Protein AF-A0A1G2R681-F1 (afdb_monomer_lite)

Foldseek 3Di:
DDQLVVLLVVLQVVDPPVQRADSLLVVVCCVVPVVQCPPVHSDCVSVVVVSSVVSVVDDPVRRVVSVVVVVVVVPPDD

Sequence (78 aa):
MTKKQQFLEAHNKLSPVGMQATTSLLSRFRIEKTALFKDEEWSIEKLRRPFILWLTSLTVEEKKGIESESQLSKKTQR

Organism: NCBI:txid1802452

Radius of gyration: 13.08 Å; chains: 1; bounding box: 31×38×30 Å

Structure (mmCIF, N/CA/C/O backbone):
data_AF-A0A1G2R681-F1
#
_entry.id   AF-A0A1G2R681-F1
#
loop_
_atom_site.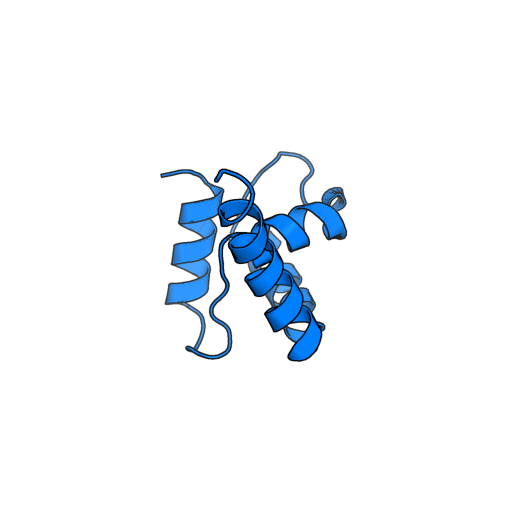group_PDB
_atom_site.id
_atom_site.type_symbol
_atom_site.label_atom_id
_atom_site.label_alt_id
_atom_site.label_comp_id
_atom_site.label_asym_id
_atom_site.label_entity_id
_atom_site.label_seq_id
_atom_site.pdbx_PDB_ins_code
_atom_site.Cartn_x
_atom_site.Cartn_y
_atom_site.Cartn_z
_atom_site.occupancy
_atom_site.B_iso_or_equiv
_atom_site.auth_seq_id
_atom_site.auth_comp_id
_atom_site.auth_asym_id
_atom_site.auth_atom_id
_atom_site.pdbx_PDB_model_num
ATOM 1 N N . MET A 1 1 ? -7.561 4.713 -18.251 1.00 57.84 1 MET A N 1
ATOM 2 C CA . MET A 1 1 ? -7.156 4.075 -16.977 1.00 57.84 1 MET A CA 1
ATOM 3 C C . MET A 1 1 ? -5.707 4.437 -16.698 1.00 57.84 1 MET A C 1
ATOM 5 O O . MET A 1 1 ? -4.887 4.287 -17.594 1.00 57.84 1 MET A O 1
ATOM 9 N N . THR A 1 2 ? -5.378 4.951 -15.514 1.00 80.88 2 THR A N 1
ATOM 10 C CA . THR A 1 2 ? -3.968 5.167 -15.129 1.00 80.88 2 THR A CA 1
ATOM 11 C C . THR A 1 2 ? -3.311 3.831 -14.743 1.00 80.88 2 THR A C 1
ATOM 13 O O . THR A 1 2 ? -4.005 2.936 -14.258 1.00 80.88 2 THR A O 1
ATOM 16 N N . LYS A 1 3 ? -1.983 3.674 -14.905 1.00 83.31 3 LYS A N 1
ATOM 17 C CA . LYS A 1 3 ? -1.260 2.440 -14.498 1.00 83.31 3 LYS A CA 1
ATOM 18 C C . LYS A 1 3 ? -1.509 2.081 -13.021 1.00 83.31 3 LYS A C 1
ATOM 20 O O . LYS A 1 3 ? -1.651 0.916 -12.667 1.00 83.31 3 LYS A O 1
ATOM 25 N N . LYS A 1 4 ? -1.656 3.103 -12.170 1.00 84.75 4 LYS A N 1
ATOM 26 C CA . LYS A 1 4 ? -2.028 2.970 -10.755 1.00 84.75 4 LYS A CA 1
ATOM 27 C C . LYS A 1 4 ? -3.402 2.316 -10.561 1.00 84.75 4 LYS A C 1
ATOM 29 O O . LYS A 1 4 ? -3.544 1.453 -9.702 1.00 84.75 4 LYS A O 1
ATOM 34 N N . GLN A 1 5 ? -4.411 2.723 -11.336 1.00 85.75 5 GLN A N 1
ATOM 35 C CA . GLN A 1 5 ? -5.752 2.128 -11.265 1.00 85.75 5 GLN A CA 1
ATOM 36 C C . GLN A 1 5 ? -5.752 0.680 -11.751 1.00 85.75 5 GLN A C 1
ATOM 38 O O . GLN A 1 5 ? -6.345 -0.166 -11.094 1.00 85.75 5 GLN A O 1
ATOM 43 N N . GLN A 1 6 ? -5.020 0.379 -12.827 1.00 88.12 6 GLN A N 1
ATOM 44 C CA . GLN A 1 6 ? -4.879 -0.999 -13.308 1.00 88.12 6 GLN A CA 1
ATOM 45 C C . GLN A 1 6 ? -4.243 -1.905 -12.249 1.00 88.12 6 GLN A C 1
ATOM 47 O O . GLN A 1 6 ? -4.726 -3.012 -12.015 1.00 88.12 6 GLN A O 1
ATOM 52 N N . PHE A 1 7 ? -3.201 -1.423 -11.561 1.00 89.69 7 PHE A N 1
ATOM 53 C CA . PHE A 1 7 ? -2.614 -2.141 -10.432 1.00 89.69 7 PHE A CA 1
ATOM 54 C C . PHE A 1 7 ? -3.633 -2.349 -9.306 1.00 89.69 7 PHE A C 1
ATOM 56 O O . PHE A 1 7 ? -3.735 -3.449 -8.770 1.00 89.69 7 PHE A O 1
ATOM 63 N N . LEU A 1 8 ? -4.405 -1.314 -8.956 1.00 91.06 8 LEU A N 1
ATOM 64 C CA . LEU A 1 8 ? -5.406 -1.409 -7.897 1.00 91.06 8 LEU A CA 1
ATOM 65 C C . LEU A 1 8 ? -6.465 -2.469 -8.206 1.00 91.06 8 LEU A C 1
ATOM 67 O O . LEU A 1 8 ? -6.755 -3.311 -7.361 1.00 91.06 8 LEU A O 1
ATOM 71 N N . GLU A 1 9 ? -7.023 -2.442 -9.414 1.00 90.69 9 GLU A N 1
ATOM 72 C CA . GLU A 1 9 ? -8.029 -3.409 -9.851 1.00 90.69 9 GLU A CA 1
ATOM 73 C C . GLU A 1 9 ? -7.460 -4.829 -9.879 1.00 90.69 9 GLU A C 1
ATOM 75 O O . GLU A 1 9 ? -8.086 -5.752 -9.358 1.00 90.69 9 GLU A O 1
ATOM 80 N N . ALA A 1 10 ? -6.247 -5.011 -10.411 1.00 90.94 10 ALA A N 1
ATOM 81 C CA . ALA A 1 10 ? -5.584 -6.311 -10.434 1.00 90.94 10 ALA A CA 1
ATOM 82 C C . ALA A 1 10 ? -5.288 -6.837 -9.018 1.00 90.94 10 ALA A C 1
ATOM 84 O O . ALA A 1 10 ? -5.530 -8.011 -8.734 1.00 90.94 10 ALA A O 1
ATOM 85 N N . HIS A 1 11 ? -4.819 -5.977 -8.107 1.00 90.19 11 HIS A N 1
ATOM 86 C CA . HIS A 1 11 ? -4.608 -6.329 -6.701 1.00 90.19 11 HIS A CA 1
ATOM 87 C C . HIS A 1 11 ? -5.926 -6.701 -6.017 1.00 90.19 11 HIS A C 1
ATOM 89 O O . HIS A 1 11 ? -5.998 -7.763 -5.402 1.00 90.19 11 HIS A O 1
ATOM 95 N N . ASN A 1 12 ? -6.972 -5.881 -6.160 1.00 90.88 12 ASN A N 1
ATOM 96 C CA . ASN A 1 12 ? -8.270 -6.091 -5.510 1.00 90.88 12 ASN A CA 1
ATOM 97 C C . ASN A 1 12 ? -9.014 -7.315 -6.050 1.00 90.88 12 ASN A C 1
ATOM 99 O O . ASN A 1 12 ? -9.709 -7.977 -5.283 1.00 90.88 12 ASN A O 1
ATOM 103 N N . LYS A 1 13 ? -8.853 -7.642 -7.338 1.00 90.25 13 LYS A N 1
ATOM 104 C CA . LYS A 1 13 ? -9.418 -8.852 -7.955 1.00 90.25 13 LYS A CA 1
ATOM 105 C C . LYS A 1 13 ? -8.776 -10.130 -7.416 1.00 90.25 13 LYS A C 1
ATOM 107 O O . LYS A 1 13 ? -9.427 -11.166 -7.348 1.00 90.25 13 LYS A O 1
ATOM 112 N N . LEU A 1 14 ? -7.494 -10.063 -7.064 1.00 87.56 14 LEU A N 1
ATOM 113 C CA . LEU A 1 14 ? -6.715 -11.205 -6.586 1.00 87.56 14 LEU A CA 1
ATOM 114 C C . LEU A 1 14 ? -6.595 -11.250 -5.055 1.00 87.56 14 LEU A C 1
ATOM 116 O O . LEU A 1 14 ? -5.904 -12.128 -4.535 1.00 87.56 14 LEU A O 1
ATOM 120 N N . SER A 1 15 ? -7.195 -10.293 -4.348 1.00 86.19 15 SER A N 1
ATOM 121 C CA . SER A 1 15 ? -7.129 -10.174 -2.891 1.00 86.19 15 SER A CA 1
ATOM 122 C C . SER A 1 15 ? -8.503 -10.423 -2.269 1.00 86.19 15 SER A C 1
ATOM 124 O O . SER A 1 15 ? -9.517 -10.022 -2.842 1.00 86.19 15 SER A O 1
ATOM 126 N N . PRO A 1 16 ? -8.563 -11.059 -1.089 1.00 86.06 16 PRO A N 1
ATOM 127 C CA . PRO A 1 16 ? -9.810 -11.195 -0.347 1.00 86.06 16 PRO A CA 1
ATOM 128 C C . PRO A 1 16 ? -10.331 -9.820 0.097 1.00 86.06 16 PRO A C 1
ATOM 130 O O . PRO A 1 16 ? -9.560 -8.868 0.207 1.00 86.06 16 PRO A O 1
ATOM 133 N N . VAL A 1 17 ? -11.629 -9.727 0.405 1.00 80.38 17 VAL A N 1
ATOM 134 C CA . VAL A 1 17 ? -12.324 -8.466 0.745 1.00 80.38 17 VAL A CA 1
ATOM 135 C C . VAL A 1 17 ? -11.593 -7.659 1.832 1.00 80.38 17 VAL A C 1
ATOM 137 O O . VAL A 1 17 ? -11.421 -6.456 1.688 1.00 80.38 17 VAL A O 1
ATOM 140 N N . GLY A 1 18 ? -11.063 -8.314 2.872 1.00 79.19 18 GLY A N 1
ATOM 141 C CA . GLY A 1 18 ? -10.315 -7.650 3.955 1.00 79.19 18 GLY A CA 1
ATOM 142 C C . GLY A 1 18 ?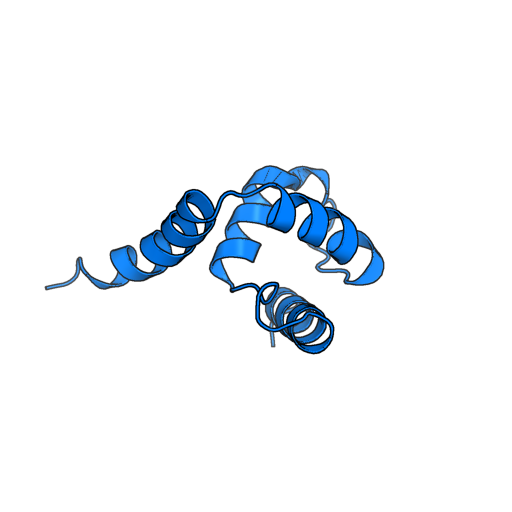 -8.896 -7.169 3.600 1.00 79.19 18 GLY A C 1
ATOM 143 O O . GLY A 1 18 ? -8.240 -6.533 4.421 1.00 79.19 18 GLY A O 1
ATOM 144 N N . MET A 1 19 ? -8.403 -7.480 2.400 1.00 82.50 19 MET A N 1
ATOM 145 C CA . MET A 1 19 ? -7.095 -7.054 1.875 1.00 82.50 19 MET A CA 1
ATOM 146 C C . MET A 1 19 ? -7.224 -6.196 0.613 1.00 82.50 19 MET A C 1
ATOM 148 O O . MET A 1 19 ? -6.219 -5.891 -0.043 1.00 82.50 19 MET A O 1
ATOM 152 N N . GLN A 1 20 ? -8.449 -5.813 0.255 1.00 89.50 20 GLN A N 1
ATOM 153 C CA . GLN A 1 20 ? -8.660 -4.836 -0.795 1.00 89.50 20 GLN A CA 1
ATOM 154 C C . GLN A 1 20 ? -8.093 -3.492 -0.349 1.00 89.50 20 GLN A C 1
ATOM 156 O O . GLN A 1 20 ? -8.206 -3.083 0.805 1.00 89.50 20 GLN A O 1
ATOM 161 N N . ALA A 1 21 ? -7.429 -2.829 -1.283 1.00 88.50 21 ALA A N 1
ATOM 162 C CA . ALA A 1 21 ? -6.832 -1.532 -1.063 1.00 88.50 21 ALA A CA 1
ATOM 163 C C . ALA A 1 21 ? -7.670 -0.437 -1.721 1.00 88.50 21 ALA A C 1
ATOM 165 O O . ALA A 1 21 ? -8.506 -0.680 -2.595 1.00 88.50 21 ALA A O 1
ATOM 166 N N . THR A 1 22 ? -7.389 0.796 -1.321 1.00 89.19 22 THR A N 1
ATOM 167 C CA . THR A 1 22 ? -7.936 2.005 -1.927 1.00 89.19 22 THR A CA 1
ATOM 168 C C . THR A 1 22 ? -6.828 2.811 -2.593 1.00 89.19 22 THR A C 1
ATOM 170 O O . THR A 1 22 ? -5.631 2.635 -2.340 1.00 89.19 22 THR A O 1
ATOM 173 N N . THR A 1 23 ? -7.216 3.743 -3.461 1.00 87.69 23 THR A N 1
ATOM 174 C CA . THR A 1 23 ? -6.283 4.650 -4.145 1.00 87.69 23 THR A CA 1
ATOM 175 C C . THR A 1 23 ? -5.427 5.466 -3.165 1.00 87.69 23 THR A C 1
ATOM 177 O O . THR A 1 23 ? -4.288 5.808 -3.501 1.00 87.69 23 THR A O 1
ATOM 180 N N . SER A 1 24 ? -5.947 5.746 -1.967 1.00 87.75 24 SER A N 1
ATOM 181 C CA . SER A 1 24 ? -5.265 6.472 -0.887 1.00 87.75 24 SER A CA 1
ATOM 182 C C . SER A 1 24 ? -4.136 5.646 -0.274 1.00 87.75 24 SER A C 1
ATOM 184 O O . SER A 1 24 ? -3.014 6.139 -0.174 1.00 87.75 24 SER A O 1
ATOM 186 N N . LEU A 1 25 ? -4.383 4.361 0.010 1.00 89.06 25 LEU A N 1
ATOM 187 C CA . LEU A 1 25 ? -3.350 3.420 0.464 1.00 89.06 25 LEU A CA 1
ATOM 188 C C . LEU A 1 25 ? -2.216 3.292 -0.559 1.00 89.06 25 LEU A C 1
ATOM 190 O O . LEU A 1 25 ? -1.046 3.310 -0.194 1.00 89.06 25 LEU A O 1
ATOM 194 N N . LEU A 1 26 ? -2.543 3.253 -1.853 1.00 88.38 26 LEU A N 1
ATOM 195 C CA . LEU A 1 26 ? -1.537 3.252 -2.920 1.00 88.38 26 LEU A CA 1
ATOM 196 C C . LEU A 1 26 ? -0.729 4.552 -2.975 1.00 88.38 26 LEU A C 1
ATOM 198 O O . LEU A 1 26 ? 0.479 4.510 -3.192 1.00 88.38 26 LEU A O 1
ATOM 202 N N . SER A 1 27 ? -1.375 5.712 -2.803 1.00 87.38 27 SER A N 1
ATOM 203 C CA . SER A 1 27 ? -0.655 6.993 -2.726 1.00 87.38 27 SER A CA 1
ATOM 204 C C . SER A 1 27 ? 0.327 6.991 -1.560 1.00 87.38 27 SER A C 1
ATOM 206 O O . SER A 1 27 ? 1.481 7.374 -1.736 1.00 87.38 27 SER A O 1
ATOM 208 N N . ARG A 1 28 ? -0.118 6.513 -0.395 1.00 89.31 28 ARG A N 1
ATOM 209 C CA . ARG A 1 28 ? 0.705 6.450 0.808 1.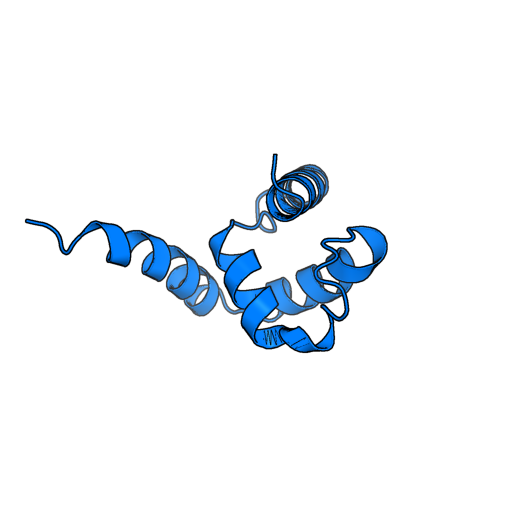00 89.31 28 ARG A CA 1
ATOM 210 C C . ARG A 1 28 ? 1.875 5.484 0.647 1.00 89.31 28 ARG A C 1
ATOM 212 O O . ARG A 1 28 ? 3.014 5.871 0.884 1.00 89.31 28 ARG A O 1
ATOM 219 N N . PHE A 1 29 ? 1.617 4.288 0.126 1.00 89.75 29 PHE A N 1
ATOM 220 C CA . PHE A 1 29 ? 2.657 3.314 -0.193 1.00 89.75 29 PHE A CA 1
ATOM 221 C C . PHE A 1 29 ? 3.713 3.886 -1.142 1.00 89.75 29 PHE A C 1
ATOM 223 O O . PHE A 1 29 ? 4.904 3.676 -0.930 1.00 89.75 29 PHE A O 1
ATOM 230 N N . ARG A 1 30 ? 3.301 4.652 -2.162 1.00 87.19 30 ARG A N 1
ATOM 231 C CA . ARG A 1 30 ? 4.245 5.309 -3.076 1.00 87.19 30 ARG A CA 1
ATOM 232 C C . ARG A 1 30 ? 5.136 6.317 -2.351 1.00 87.19 30 ARG A C 1
ATOM 234 O O . ARG A 1 30 ? 6.315 6.373 -2.668 1.00 87.19 30 ARG A O 1
ATOM 241 N N . ILE A 1 31 ? 4.588 7.092 -1.413 1.00 87.88 31 ILE A N 1
ATOM 242 C CA . ILE A 1 31 ? 5.337 8.088 -0.625 1.00 87.88 31 ILE A CA 1
ATOM 243 C C . ILE A 1 31 ? 6.310 7.406 0.346 1.00 87.88 31 ILE A C 1
ATOM 245 O O . ILE A 1 31 ? 7.451 7.835 0.476 1.00 87.88 31 ILE A O 1
ATOM 249 N N . GLU A 1 32 ? 5.892 6.328 1.005 1.00 88.06 32 GLU A N 1
ATOM 250 C CA . GLU A 1 32 ? 6.739 5.632 1.982 1.00 88.06 32 GLU A CA 1
ATOM 251 C C . GLU A 1 32 ? 7.796 4.738 1.336 1.00 88.06 32 GLU A C 1
ATOM 253 O O . GLU A 1 32 ? 8.893 4.563 1.866 1.00 88.06 32 GLU A O 1
ATOM 258 N N . LYS A 1 33 ? 7.471 4.141 0.190 1.00 85.38 33 LYS A N 1
ATOM 259 C CA . LYS A 1 33 ? 8.337 3.198 -0.517 1.00 85.38 33 LYS A CA 1
ATOM 260 C C . LYS A 1 33 ? 8.802 3.752 -1.858 1.00 85.38 33 LYS A C 1
ATOM 262 O O . LYS A 1 33 ? 8.993 2.972 -2.785 1.00 85.38 33 LYS A O 1
ATOM 267 N N . THR A 1 34 ? 9.035 5.063 -1.962 1.00 83.25 34 THR A N 1
ATOM 268 C CA . THR A 1 34 ? 9.541 5.735 -3.182 1.00 83.25 34 THR A CA 1
ATOM 269 C C . THR A 1 34 ? 10.747 5.025 -3.797 1.00 83.25 34 THR A C 1
ATOM 271 O O . THR A 1 34 ? 10.829 4.910 -5.014 1.00 83.25 34 THR A O 1
ATOM 274 N N . ALA A 1 35 ? 11.632 4.457 -2.971 1.00 83.25 35 ALA A N 1
ATOM 275 C CA . ALA A 1 35 ? 12.796 3.687 -3.412 1.00 83.25 35 ALA A CA 1
ATOM 276 C C . ALA A 1 35 ? 12.460 2.438 -4.259 1.00 83.25 35 ALA A C 1
ATOM 278 O O . ALA A 1 35 ? 13.295 1.989 -5.045 1.00 83.25 35 ALA A O 1
ATOM 279 N N . LEU A 1 36 ? 11.254 1.874 -4.119 1.00 81.31 36 LEU A N 1
ATOM 280 C CA . LEU A 1 36 ? 10.768 0.762 -4.948 1.00 81.31 36 LEU A CA 1
ATOM 281 C C . LEU A 1 36 ? 10.254 1.231 -6.318 1.00 81.31 36 LEU A C 1
ATOM 283 O O . LEU A 1 36 ? 10.107 0.418 -7.227 1.00 81.31 36 LEU A O 1
ATOM 287 N N . PHE A 1 37 ? 9.996 2.530 -6.477 1.00 81.00 37 PHE A N 1
ATOM 288 C CA . PHE A 1 37 ? 9.458 3.145 -7.688 1.00 81.00 37 PHE A CA 1
ATOM 289 C C . PHE A 1 37 ? 10.561 3.905 -8.432 1.00 81.00 37 PHE A C 1
ATOM 291 O O . PHE A 1 37 ? 10.535 5.131 -8.499 1.00 81.00 37 PHE A O 1
ATOM 298 N N . LYS A 1 38 ? 11.536 3.183 -8.997 1.00 70.31 38 LYS A N 1
ATOM 299 C CA . LYS A 1 38 ? 12.616 3.800 -9.791 1.00 70.31 38 LYS A CA 1
ATOM 300 C C . LYS A 1 38 ? 12.130 4.403 -11.119 1.00 70.31 38 LYS A C 1
ATOM 302 O O . LYS A 1 38 ? 12.663 5.422 -11.530 1.00 70.31 38 LYS A O 1
ATOM 307 N N . ASP A 1 39 ? 11.079 3.839 -11.719 1.00 69.12 39 ASP A N 1
ATOM 308 C CA . ASP A 1 39 ? 10.605 4.206 -13.069 1.00 69.12 39 ASP A CA 1
ATOM 309 C C . ASP A 1 39 ? 9.105 4.560 -13.119 1.00 69.12 39 ASP A C 1
ATOM 311 O O . ASP A 1 39 ? 8.448 4.416 -14.149 1.00 69.12 39 ASP A O 1
ATOM 315 N N . GLU A 1 40 ? 8.507 4.925 -11.977 1.00 67.94 40 GLU A N 1
ATOM 316 C CA . GLU A 1 40 ? 7.045 5.113 -11.837 1.00 67.94 40 GLU A CA 1
ATOM 317 C C . GLU A 1 40 ? 6.201 3.899 -12.291 1.00 67.94 40 GLU A C 1
ATOM 319 O O . GLU A 1 40 ? 4.995 3.995 -12.550 1.00 67.94 40 GLU A O 1
ATOM 324 N N . GLU A 1 41 ? 6.830 2.728 -12.385 1.00 77.19 41 GLU A N 1
ATOM 325 C CA . GLU A 1 41 ? 6.220 1.532 -12.938 1.00 77.19 41 GLU A CA 1
ATOM 326 C C . GLU A 1 41 ? 5.353 0.836 -11.882 1.00 77.19 41 GLU A C 1
ATOM 328 O O . GLU A 1 41 ? 5.848 0.195 -10.958 1.00 77.19 41 GLU A O 1
ATOM 333 N N . TRP A 1 42 ? 4.030 0.932 -12.038 1.00 82.94 42 TRP A N 1
ATOM 334 C CA . TRP A 1 42 ? 3.044 0.204 -11.232 1.00 82.94 42 TRP A CA 1
ATOM 335 C C . TRP A 1 42 ? 2.950 -1.282 -11.629 1.00 82.94 42 TRP A C 1
ATOM 337 O O . TRP A 1 42 ? 1.893 -1.772 -12.023 1.00 82.94 42 TRP A O 1
ATOM 347 N N . SER A 1 43 ? 4.069 -2.002 -11.548 1.00 83.50 43 SER A N 1
ATOM 348 C CA . SER A 1 43 ? 4.163 -3.419 -11.918 1.00 83.50 43 SER A CA 1
ATOM 349 C C . SER A 1 43 ? 3.583 -4.332 -10.838 1.00 83.50 43 SER A C 1
ATOM 351 O O . SER A 1 43 ? 4.085 -4.364 -9.714 1.00 83.50 43 SER A O 1
ATOM 353 N N . ILE A 1 44 ? 2.571 -5.137 -11.186 1.00 83.56 44 ILE A N 1
ATOM 354 C CA . ILE A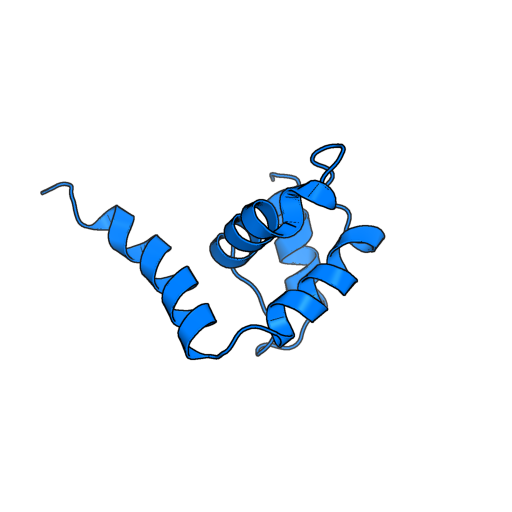 1 44 ? 1.962 -6.119 -10.270 1.00 83.56 44 ILE A CA 1
ATOM 355 C C . ILE A 1 44 ? 2.997 -7.121 -9.759 1.00 83.56 44 ILE A C 1
ATOM 357 O O . ILE A 1 44 ? 3.072 -7.365 -8.559 1.00 83.56 44 ILE A O 1
ATOM 361 N N . GLU A 1 45 ? 3.839 -7.657 -10.635 1.00 84.50 45 GLU A N 1
ATOM 362 C CA . GLU A 1 45 ? 4.800 -8.702 -10.267 1.00 84.50 45 GLU A CA 1
ATOM 363 C C . GLU A 1 45 ? 5.853 -8.211 -9.263 1.00 84.50 45 GLU A C 1
ATOM 365 O O . GLU A 1 45 ? 6.230 -8.939 -8.345 1.00 84.50 45 GLU A O 1
ATOM 370 N N . LYS A 1 46 ? 6.274 -6.947 -9.392 1.00 84.25 46 LYS A N 1
ATOM 371 C CA . LYS A 1 46 ? 7.310 -6.336 -8.547 1.00 84.25 46 LYS A CA 1
ATOM 372 C C . LYS A 1 46 ? 6.739 -5.727 -7.269 1.00 84.25 46 LYS A C 1
ATOM 374 O O . LYS A 1 46 ? 7.326 -5.875 -6.201 1.00 84.25 46 LYS A O 1
ATOM 379 N N . LEU A 1 47 ? 5.597 -5.042 -7.364 1.00 87.69 47 LEU A N 1
ATOM 380 C CA . LEU A 1 47 ? 5.065 -4.234 -6.266 1.00 87.69 47 LEU A CA 1
ATOM 381 C C . LEU A 1 47 ? 4.023 -4.954 -5.423 1.00 87.69 47 LEU A C 1
ATOM 383 O O . LEU A 1 47 ? 3.851 -4.590 -4.265 1.00 87.69 47 LEU A O 1
ATOM 387 N N . ARG A 1 48 ? 3.336 -5.981 -5.936 1.00 87.56 48 ARG A N 1
ATOM 388 C CA . ARG A 1 48 ? 2.237 -6.609 -5.187 1.00 87.56 48 ARG A CA 1
ATOM 389 C C . ARG A 1 48 ? 2.701 -7.231 -3.875 1.00 87.56 48 ARG A C 1
ATOM 391 O O . ARG A 1 48 ? 2.056 -7.034 -2.855 1.00 87.56 48 ARG A O 1
ATOM 398 N N . ARG A 1 49 ? 3.824 -7.953 -3.878 1.00 89.44 49 ARG A N 1
ATOM 399 C CA . ARG A 1 49 ? 4.391 -8.553 -2.657 1.00 89.44 49 ARG A CA 1
ATOM 400 C C . ARG A 1 49 ? 4.795 -7.500 -1.615 1.00 89.44 49 ARG A C 1
ATOM 402 O O . ARG A 1 49 ? 4.290 -7.587 -0.498 1.00 89.44 49 ARG A O 1
ATOM 409 N N . PRO A 1 50 ? 5.637 -6.498 -1.938 1.00 89.75 50 PRO A N 1
ATOM 410 C CA . PRO A 1 50 ? 5.982 -5.461 -0.968 1.00 89.75 50 PRO A CA 1
ATOM 411 C C . PRO A 1 50 ? 4.773 -4.607 -0.567 1.00 89.75 50 PRO A C 1
ATOM 413 O O . PRO A 1 50 ? 4.713 -4.156 0.573 1.00 89.75 50 PRO A O 1
ATOM 416 N N . PHE A 1 51 ? 3.790 -4.430 -1.455 1.00 89.44 51 PHE A N 1
ATOM 417 C CA . PHE A 1 51 ? 2.541 -3.747 -1.133 1.00 89.44 51 PHE A CA 1
ATOM 418 C C . PHE A 1 51 ? 1.698 -4.529 -0.126 1.00 89.44 51 PHE A C 1
ATOM 420 O O . PHE A 1 51 ? 1.256 -3.945 0.854 1.00 89.44 51 PHE A O 1
ATOM 427 N N . ILE A 1 52 ? 1.519 -5.842 -0.316 1.00 89.31 52 ILE A N 1
ATOM 428 C CA . ILE A 1 52 ? 0.823 -6.700 0.653 1.00 89.31 52 ILE A CA 1
ATOM 429 C C . ILE A 1 52 ? 1.554 -6.675 1.992 1.00 89.31 52 ILE A C 1
ATOM 431 O O . ILE A 1 52 ? 0.904 -6.467 3.007 1.00 89.31 52 ILE A O 1
ATOM 435 N N . LEU A 1 53 ? 2.883 -6.820 1.996 1.00 90.06 53 LEU A N 1
ATOM 436 C CA . LEU A 1 53 ? 3.681 -6.788 3.224 1.00 90.06 53 LEU A CA 1
ATOM 437 C C . LEU A 1 53 ? 3.495 -5.467 3.986 1.00 90.06 53 LEU A C 1
ATOM 439 O O . LEU A 1 53 ? 3.270 -5.473 5.195 1.00 90.06 53 LEU A O 1
ATOM 443 N N . TRP A 1 54 ? 3.539 -4.340 3.274 1.00 91.50 54 TRP A N 1
ATOM 444 C CA . TRP A 1 54 ? 3.264 -3.026 3.851 1.00 91.50 54 TRP A CA 1
ATOM 445 C C . TRP A 1 54 ? 1.817 -2.923 4.352 1.00 91.50 54 TRP A C 1
ATOM 447 O O . TRP A 1 54 ? 1.587 -2.527 5.488 1.00 91.50 54 TRP A O 1
ATOM 457 N N . LEU A 1 55 ? 0.841 -3.380 3.565 1.00 88.25 55 LEU A N 1
ATOM 458 C CA . LEU A 1 55 ? -0.576 -3.360 3.930 1.00 88.25 55 LEU A CA 1
ATOM 459 C C . LEU A 1 55 ? -0.878 -4.233 5.157 1.00 88.25 55 LEU A C 1
ATOM 461 O O . LEU A 1 55 ? -1.764 -3.899 5.942 1.00 88.25 55 LEU A O 1
ATOM 465 N N . THR A 1 56 ? -0.174 -5.351 5.333 1.00 88.88 56 THR A N 1
ATOM 466 C CA . THR A 1 56 ? -0.279 -6.205 6.527 1.00 88.88 56 THR A CA 1
ATOM 467 C C . THR A 1 56 ? 0.480 -5.645 7.724 1.00 88.88 56 THR A C 1
ATOM 469 O O . THR A 1 56 ? 0.149 -5.995 8.849 1.00 88.88 56 THR A O 1
ATOM 472 N N . SER A 1 57 ? 1.470 -4.780 7.492 1.00 89.25 57 SER A N 1
ATOM 473 C CA . SER A 1 57 ? 2.206 -4.091 8.555 1.00 89.25 57 SER A CA 1
ATOM 474 C C . SER A 1 57 ? 1.412 -2.939 9.171 1.00 89.25 57 SER A C 1
ATOM 476 O O . SER A 1 57 ? 1.722 -2.542 10.288 1.00 89.25 57 SER A O 1
ATOM 478 N N . LEU A 1 58 ? 0.425 -2.391 8.455 1.00 86.00 58 LEU A N 1
ATOM 479 C CA . LEU A 1 58 ? -0.421 -1.312 8.960 1.00 86.00 58 LEU A CA 1
ATOM 480 C C . LEU A 1 58 ? -1.474 -1.834 9.934 1.00 86.00 58 LEU A C 1
ATOM 482 O O . LEU A 1 58 ? -2.204 -2.791 9.638 1.00 86.00 58 LEU A O 1
ATOM 486 N N . THR A 1 59 ? -1.624 -1.125 11.047 1.00 84.81 59 THR A N 1
ATOM 487 C CA . THR A 1 59 ? -2.726 -1.335 11.988 1.00 84.81 59 THR A CA 1
ATOM 488 C C . THR A 1 59 ? -4.067 -0.891 11.389 1.00 84.81 59 THR A C 1
ATOM 490 O O . THR A 1 59 ? -4.138 -0.133 10.416 1.00 84.81 59 THR A O 1
ATOM 493 N N . VAL A 1 60 ? -5.173 -1.369 11.968 1.00 81.25 60 VAL A N 1
ATOM 494 C CA . VAL A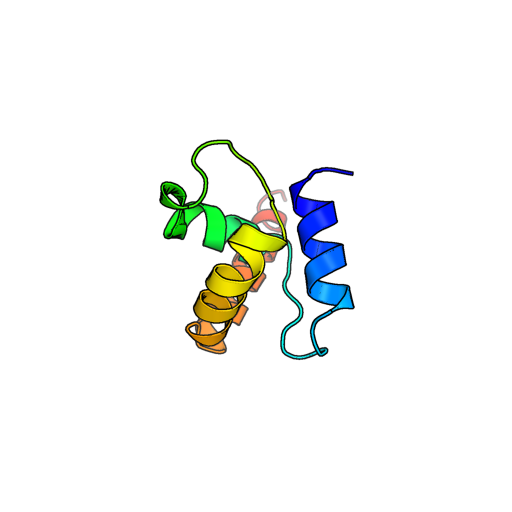 1 60 ? -6.532 -0.979 11.544 1.00 81.25 60 VAL A CA 1
ATOM 495 C C . VAL A 1 60 ? -6.736 0.535 11.673 1.00 81.25 60 VAL A C 1
ATOM 497 O O . VAL A 1 60 ? -7.381 1.145 10.821 1.00 81.25 60 VAL A O 1
ATOM 500 N N . GLU A 1 61 ? -6.153 1.148 12.703 1.00 81.31 61 GLU A N 1
ATOM 501 C CA . GLU A 1 61 ? -6.229 2.589 12.949 1.00 81.31 61 GLU A CA 1
ATOM 502 C C . GLU A 1 61 ? -5.479 3.393 11.886 1.00 81.31 61 GLU A C 1
ATOM 504 O O . GLU A 1 61 ? -6.028 4.357 11.353 1.00 81.31 61 GLU A O 1
ATOM 509 N N . GLU A 1 62 ? -4.277 2.960 11.500 1.00 84.06 62 GLU A N 1
ATOM 510 C CA . GLU A 1 62 ? -3.506 3.605 10.432 1.00 84.06 62 GLU A CA 1
ATOM 511 C C . GLU A 1 62 ? -4.209 3.504 9.078 1.00 84.06 62 GLU A C 1
ATOM 513 O O . GLU A 1 62 ? -4.310 4.499 8.357 1.00 84.06 62 GLU A O 1
ATOM 518 N N . LYS A 1 63 ? -4.764 2.329 8.746 1.00 81.81 63 LYS A N 1
ATOM 519 C CA . LYS A 1 63 ? -5.564 2.151 7.521 1.00 81.81 63 LYS A CA 1
ATOM 520 C C . LYS A 1 63 ? -6.738 3.121 7.496 1.00 81.81 63 LYS A C 1
ATOM 522 O O . LYS A 1 63 ? -6.906 3.857 6.524 1.00 81.81 63 LYS A O 1
ATOM 527 N N . LYS A 1 64 ? -7.487 3.184 8.600 1.00 81.50 64 LYS A N 1
ATOM 528 C CA . LYS A 1 64 ? -8.624 4.093 8.741 1.00 81.50 64 LYS A CA 1
ATOM 529 C C . LYS A 1 64 ? -8.187 5.555 8.638 1.00 81.50 64 LYS A C 1
ATOM 531 O O . LYS A 1 64 ? -8.878 6.331 7.983 1.00 81.50 64 LYS A O 1
ATOM 536 N N . GLY A 1 65 ? -7.048 5.936 9.218 1.00 83.06 65 GLY A N 1
ATOM 537 C CA . GLY A 1 65 ? -6.480 7.285 9.113 1.00 83.06 65 GLY A CA 1
ATOM 538 C C . GLY A 1 65 ? -6.198 7.693 7.665 1.0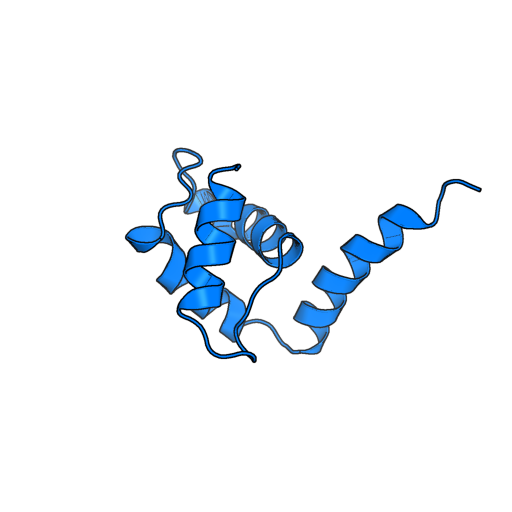0 83.06 65 GLY A C 1
ATOM 539 O O . GLY A 1 65 ? -6.683 8.731 7.213 1.00 83.06 65 GLY A O 1
ATOM 540 N N . ILE A 1 66 ? -5.527 6.825 6.903 1.00 82.94 66 ILE A N 1
ATOM 541 C CA . ILE A 1 66 ? -5.179 7.062 5.489 1.00 82.94 66 ILE A CA 1
ATOM 542 C C . ILE A 1 66 ? -6.436 7.170 4.607 1.00 82.94 66 ILE A C 1
ATOM 544 O O . ILE A 1 66 ? -6.491 7.962 3.660 1.00 82.94 66 ILE A O 1
ATOM 548 N N . GLU A 1 67 ? -7.473 6.387 4.904 1.00 75.62 67 GLU A N 1
ATOM 549 C CA . GLU A 1 67 ? -8.758 6.463 4.200 1.00 75.62 67 GLU A CA 1
ATOM 550 C C . GLU A 1 67 ? -9.560 7.719 4.577 1.00 75.62 67 GLU A C 1
ATOM 552 O O . GLU A 1 67 ? -10.237 8.307 3.727 1.00 75.62 67 GLU A O 1
ATOM 557 N N . SER A 1 68 ? -9.434 8.171 5.827 1.00 71.75 68 SER A N 1
ATOM 558 C CA . SER A 1 68 ? -10.111 9.360 6.361 1.00 71.75 68 SER A CA 1
ATOM 559 C C . SER A 1 68 ? -9.503 10.667 5.846 1.00 71.75 68 SER A C 1
ATOM 561 O O . SER A 1 68 ? -10.246 11.607 5.556 1.00 71.75 68 SER A O 1
ATOM 563 N N . GLU A 1 69 ? -8.180 10.733 5.660 1.00 61.28 69 GLU A N 1
ATOM 564 C CA . GLU A 1 69 ? -7.502 11.903 5.073 1.00 61.28 69 GLU A CA 1
ATOM 565 C C . GLU A 1 69 ? -8.040 12.230 3.672 1.00 61.28 69 GLU A C 1
ATOM 567 O O . GLU A 1 69 ? -8.252 13.393 3.332 1.00 61.28 69 GLU A O 1
ATOM 572 N N . SER A 1 70 ? -8.387 11.206 2.886 1.00 54.53 70 SER A N 1
ATOM 573 C CA . SER A 1 70 ? -8.985 11.396 1.560 1.00 54.53 70 SER A CA 1
ATOM 574 C C . SER A 1 70 ? -10.419 11.948 1.594 1.00 54.53 70 SER A C 1
ATOM 576 O O . SER A 1 70 ? -10.903 12.425 0.564 1.00 54.53 70 SER A O 1
ATOM 578 N N . GLN A 1 71 ? -11.111 11.871 2.737 1.00 51.72 71 GLN A N 1
ATOM 579 C CA . GLN A 1 71 ? -12.442 12.455 2.949 1.00 51.72 71 GLN A CA 1
ATOM 580 C C . GLN A 1 71 ? -12.361 13.885 3.507 1.00 51.72 71 GLN A C 1
ATOM 582 O O . GLN A 1 71 ? -13.266 14.686 3.268 1.00 51.72 71 GLN A O 1
ATOM 587 N N . LEU A 1 72 ? -11.274 14.239 4.205 1.00 48.72 72 LEU A N 1
ATOM 588 C CA . LEU A 1 72 ? -11.105 15.565 4.804 1.00 48.72 72 LEU A CA 1
ATOM 589 C C . LEU A 1 72 ? -10.846 16.653 3.747 1.00 48.72 72 LEU A C 1
ATOM 591 O O . LEU A 1 72 ? -11.375 17.758 3.860 1.00 48.72 72 LEU A O 1
ATOM 595 N N . SER A 1 73 ? -10.155 16.324 2.650 1.00 49.44 73 SER A N 1
ATOM 596 C CA . SER A 1 73 ? -9.906 17.266 1.543 1.00 49.44 73 SER A CA 1
ATOM 597 C C . SER A 1 73 ? -11.164 17.681 0.762 1.00 49.44 73 SER A C 1
ATOM 599 O O . SER A 1 73 ? -11.084 18.576 -0.072 1.00 49.44 73 SER A O 1
ATOM 601 N N . LYS A 1 74 ? -12.332 17.067 1.013 1.00 50.06 74 LYS A N 1
ATOM 602 C CA . LYS A 1 74 ? -13.611 17.458 0.386 1.00 50.06 74 LYS A CA 1
ATOM 603 C C . LYS A 1 74 ? -14.433 18.458 1.212 1.00 50.06 74 LYS A C 1
ATOM 605 O O . LYS A 1 74 ? -15.500 18.857 0.757 1.00 50.06 74 LYS A O 1
ATOM 610 N N . LYS A 1 75 ? -13.987 18.850 2.415 1.00 41.84 75 LYS A N 1
ATOM 611 C CA . LYS A 1 75 ? -14.803 19.641 3.359 1.00 41.84 75 LYS A CA 1
ATOM 612 C C . LYS A 1 75 ? -14.413 21.116 3.536 1.00 41.84 75 LYS A C 1
ATOM 614 O O . LYS A 1 75 ? -15.130 21.811 4.245 1.00 41.84 75 LYS A O 1
ATOM 619 N N . THR A 1 76 ? -13.377 21.619 2.860 1.00 44.44 76 THR A N 1
ATOM 620 C CA . THR A 1 76 ? -12.901 23.016 3.024 1.00 44.44 76 THR A CA 1
ATOM 621 C C . THR A 1 76 ? -13.175 23.903 1.804 1.00 44.44 76 THR A C 1
ATOM 623 O O . THR A 1 76 ? -12.375 24.756 1.444 1.00 44.44 76 THR A O 1
ATOM 626 N N . GLN A 1 77 ? -14.326 23.732 1.158 1.00 45.69 77 GLN A N 1
ATOM 627 C CA . GLN A 1 77 ? -14.859 24.769 0.273 1.00 45.69 77 GLN A CA 1
ATOM 628 C C . GLN A 1 77 ? -16.354 24.927 0.562 1.00 45.69 77 GLN A C 1
ATOM 630 O O . GLN A 1 77 ? -17.201 24.286 -0.059 1.00 45.69 77 GLN A O 1
ATOM 635 N N . ARG A 1 78 ? -16.663 25.723 1.583 1.00 41.03 78 ARG A N 1
ATOM 636 C CA . ARG A 1 78 ? -17.982 26.310 1.815 1.00 41.03 78 ARG A CA 1
ATOM 637 C C . ARG A 1 78 ? -17.793 27.775 2.145 1.00 41.03 78 ARG A C 1
ATOM 639 O O . ARG A 1 78 ? -16.840 28.058 2.902 1.00 41.03 78 ARG A O 1
#

Secondary structure (DSSP, 8-state):
--HHHHHHHHHHHSS-GGG---HHHHHHHHHHTGGG-SS----HHHHHHHHHHHHHHS-HHHHHHHHHHHHHTTSS--

pLDDT: mean 80.09, std 13.45, range [41.03, 91.5]